Protein AF-A0A2S5A8V3-F1 (afdb_monomer)

Sequence (147 aa):
MTQKPLKRHSSLIPISQKHHDILVLAQLISSKMPVYKGKPSSFEERKQYALSFYTGHLKSYFKNEQFKVFSYFSGHDSEIDKLIQEISAEQEKIIQLFEQLSENENASEVMNQISTLLIHNIRLQERKLFQLIQQRFSDQHLSDFKP

Mean predicted aligned error: 4.24 Å

Foldseek 3Di:
DPPDPPDFQPQCVVVLVLLVVLLLLLQLLAPPHDNDPPQDDDNVSSLVVNLCCVVVPVVVSLVCCVVAVCVLPPPQDPVLNVLSVVLNVLSVVLVVLSVVCVVVPPNSVSSNSNSVSSVVSSCSCPVPNSSVCVVRDDSVSSVPRHD

Organism: NCBI:txid2079460

pLDDT: mean 92.32, std 10.83, range [33.56, 98.62]

Structure (mmCIF, N/CA/C/O backbone):
data_AF-A0A2S5A8V3-F1
#
_entry.id   AF-A0A2S5A8V3-F1
#
loop_
_atom_site.group_PDB
_atom_site.id
_atom_site.type_symbol
_atom_site.label_atom_id
_atom_site.label_alt_id
_atom_site.label_comp_id
_atom_site.label_asym_id
_atom_site.label_entity_id
_atom_site.label_seq_id
_atom_site.pdbx_PDB_ins_code
_atom_site.Cartn_x
_atom_site.Cartn_y
_atom_site.Cartn_z
_atom_site.occupancy
_atom_site.B_iso_or_equiv
_atom_site.auth_seq_id
_atom_site.auth_comp_id
_atom_site.auth_asym_id
_atom_site.auth_atom_id
_atom_site.pdbx_PDB_model_num
ATOM 1 N N . MET A 1 1 ? -17.964 -22.663 3.308 1.00 33.56 1 MET A N 1
ATOM 2 C CA . MET A 1 1 ? -18.607 -21.526 4.002 1.00 33.56 1 MET A CA 1
ATOM 3 C C . MET A 1 1 ? -18.560 -20.314 3.086 1.00 33.56 1 MET A C 1
ATOM 5 O O . MET A 1 1 ? -17.477 -19.831 2.787 1.00 33.56 1 MET A O 1
ATOM 9 N N . THR A 1 2 ? -19.704 -19.871 2.572 1.00 40.56 2 THR A N 1
ATOM 10 C CA . THR A 1 2 ? -19.838 -18.640 1.779 1.00 40.56 2 THR A CA 1
ATOM 11 C C . THR A 1 2 ? -19.633 -17.446 2.706 1.00 40.56 2 THR A C 1
ATOM 13 O O .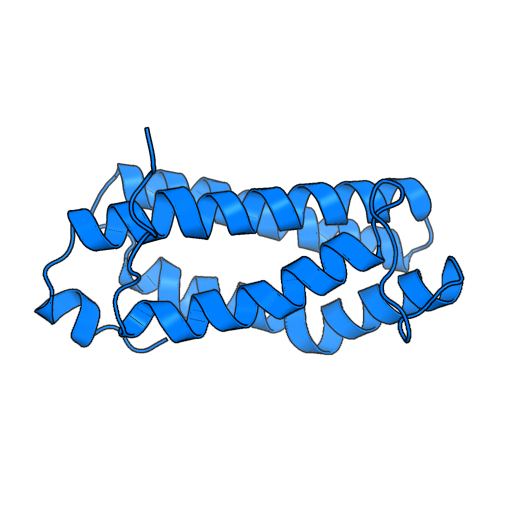 THR A 1 2 ? -20.536 -17.095 3.465 1.00 40.56 2 THR A O 1
ATOM 16 N N . GLN A 1 3 ? -18.430 -16.862 2.722 1.00 48.41 3 GLN A N 1
ATOM 17 C CA . GLN A 1 3 ? -18.204 -15.631 3.479 1.00 48.41 3 GLN A CA 1
ATOM 18 C C . GLN A 1 3 ? -19.108 -14.538 2.909 1.00 48.41 3 GLN A C 1
ATOM 20 O O . GLN A 1 3 ? -19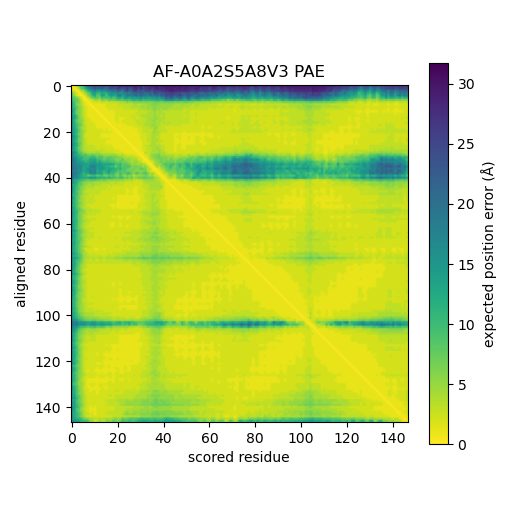.078 -14.253 1.710 1.00 48.41 3 GLN A O 1
ATOM 25 N N . LYS A 1 4 ? -19.934 -13.951 3.777 1.00 50.09 4 LYS A N 1
ATOM 26 C CA . LYS A 1 4 ? -20.729 -12.765 3.461 1.00 50.09 4 LYS A CA 1
ATOM 27 C C . LYS A 1 4 ? -19.767 -11.682 2.948 1.00 50.09 4 LYS A C 1
ATOM 29 O O . LYS A 1 4 ? -18.734 -11.484 3.590 1.00 50.09 4 LYS A O 1
ATOM 34 N N . PRO A 1 5 ? -20.062 -11.004 1.823 1.00 60.47 5 PRO A N 1
ATOM 35 C CA . PRO A 1 5 ? -19.219 -9.920 1.338 1.00 60.47 5 PRO A CA 1
ATOM 36 C C . PRO A 1 5 ? -18.979 -8.917 2.466 1.00 60.47 5 PRO A C 1
ATOM 38 O O . PRO A 1 5 ? -19.932 -8.519 3.144 1.00 60.47 5 PRO A O 1
ATOM 41 N N . LEU A 1 6 ? -17.717 -8.546 2.689 1.00 71.44 6 LEU A N 1
ATOM 42 C CA . LEU A 1 6 ? -17.355 -7.547 3.688 1.00 71.44 6 LEU A CA 1
ATOM 43 C C . LEU A 1 6 ? -18.028 -6.228 3.298 1.00 71.44 6 LEU A C 1
ATOM 45 O O . LEU A 1 6 ? -17.636 -5.581 2.328 1.00 71.44 6 LEU A O 1
ATOM 49 N N . LYS A 1 7 ? -19.088 -5.853 4.020 1.00 85.44 7 LYS A N 1
ATOM 50 C CA . LYS A 1 7 ? -19.772 -4.580 3.800 1.00 85.44 7 LYS A CA 1
ATOM 51 C C . LYS A 1 7 ? -18.932 -3.483 4.453 1.00 85.44 7 LYS A C 1
ATOM 53 O O . LYS A 1 7 ? -18.809 -3.435 5.677 1.00 85.44 7 LYS A O 1
ATOM 58 N N . ARG A 1 8 ? -18.331 -2.639 3.618 1.00 92.88 8 ARG A N 1
ATOM 59 C CA . ARG A 1 8 ? -17.534 -1.484 4.034 1.00 92.88 8 ARG A CA 1
ATOM 60 C C . ARG A 1 8 ? -18.457 -0.374 4.555 1.00 92.88 8 ARG A C 1
ATOM 62 O O . ARG A 1 8 ? -19.512 -0.136 3.964 1.00 92.88 8 ARG A O 1
ATOM 69 N N . HIS A 1 9 ? -18.075 0.286 5.645 1.00 95.06 9 HIS A N 1
ATOM 70 C CA . HIS A 1 9 ? -18.747 1.497 6.116 1.00 95.06 9 HIS A CA 1
ATOM 71 C C . HIS A 1 9 ? -18.616 2.606 5.063 1.00 95.06 9 HIS A C 1
ATOM 73 O O . HIS A 1 9 ? -17.589 2.695 4.388 1.00 95.06 9 HIS A O 1
ATOM 79 N N . SER A 1 10 ? -19.642 3.444 4.908 1.00 94.75 10 SER A N 1
ATOM 80 C CA . SER A 1 10 ? -19.727 4.441 3.829 1.00 94.75 10 SER A CA 1
ATOM 81 C C . SER A 1 10 ? -18.517 5.377 3.778 1.00 94.75 10 SER A C 1
ATOM 83 O O . SER A 1 10 ? -18.025 5.663 2.690 1.00 94.75 10 SER A O 1
ATOM 85 N N . SER A 1 11 ? -17.984 5.779 4.934 1.00 95.38 11 SER A N 1
ATOM 86 C CA . SER A 1 11 ? -16.800 6.645 5.037 1.00 95.38 11 SER A CA 1
ATOM 87 C C . SER A 1 11 ? -15.489 5.992 4.595 1.00 95.38 11 SER A C 1
ATOM 89 O O . SER A 1 11 ? -14.548 6.696 4.246 1.00 95.38 11 SER A O 1
ATOM 91 N N . LEU A 1 12 ? -15.411 4.660 4.547 1.00 95.50 12 LEU A N 1
ATOM 92 C CA . LEU A 1 12 ? -14.209 3.943 4.110 1.00 95.50 12 LEU A CA 1
ATOM 93 C C . LEU A 1 12 ? -14.279 3.520 2.629 1.00 95.50 12 LEU A C 1
ATOM 95 O O . LEU A 1 12 ? -13.251 3.221 2.024 1.00 95.50 12 LEU A O 1
ATOM 99 N N . ILE A 1 13 ? -15.470 3.533 2.014 1.00 95.00 13 ILE A N 1
ATOM 100 C CA . ILE A 1 13 ? -15.665 3.201 0.589 1.00 95.00 13 ILE A CA 1
ATOM 101 C C . ILE A 1 13 ? -14.791 4.059 -0.346 1.00 95.00 13 ILE A C 1
ATOM 103 O O . ILE A 1 13 ? -14.183 3.475 -1.245 1.00 95.00 13 ILE A O 1
ATOM 107 N N . PRO A 1 14 ? -14.666 5.393 -0.172 1.00 94.38 14 PRO A N 1
ATOM 108 C CA . PRO A 1 14 ? -13.834 6.213 -1.054 1.00 94.38 14 PRO A CA 1
ATOM 109 C C . PRO A 1 14 ? -12.359 5.800 -1.056 1.00 94.38 14 PRO A C 1
ATOM 111 O O . PRO A 1 14 ? -11.683 5.927 -2.075 1.00 94.38 14 PRO A O 1
ATOM 114 N N . ILE A 1 15 ? -11.856 5.287 0.071 1.00 94.56 15 ILE A N 1
ATOM 115 C CA . ILE A 1 15 ? -10.482 4.786 0.180 1.00 94.56 15 ILE A CA 1
ATOM 116 C C . ILE A 1 15 ? -10.372 3.453 -0.569 1.00 94.56 15 ILE A C 1
ATOM 118 O O . ILE A 1 15 ? -9.531 3.307 -1.454 1.00 94.56 15 ILE A O 1
ATOM 122 N N . SER A 1 16 ? -11.308 2.529 -0.327 1.00 94.44 16 SER A N 1
ATOM 123 C CA . SER A 1 16 ? -11.380 1.250 -1.046 1.00 94.44 16 SER A CA 1
ATOM 124 C C . SER A 1 16 ? -11.500 1.402 -2.566 1.00 94.44 16 SER A C 1
ATOM 126 O O . SER A 1 16 ? -10.979 0.577 -3.314 1.00 94.44 16 SER A O 1
ATOM 128 N N . GLN A 1 17 ? -12.157 2.455 -3.056 1.00 94.00 17 GLN A N 1
ATOM 129 C CA . GLN A 1 17 ? -12.229 2.741 -4.492 1.00 94.00 17 GLN A CA 1
ATOM 130 C C . GLN A 1 17 ? -10.850 3.065 -5.080 1.00 94.00 17 GLN A C 1
ATOM 132 O O . GLN A 1 17 ? -10.511 2.550 -6.143 1.00 94.00 17 GLN A O 1
ATOM 137 N N . LYS A 1 18 ? -10.020 3.839 -4.370 1.00 94.25 18 LYS A N 1
ATOM 138 C CA . LYS A 1 18 ? -8.657 4.180 -4.813 1.00 94.25 18 LYS A CA 1
ATOM 139 C C . LYS A 1 18 ? -7.732 2.960 -4.852 1.00 94.25 18 LYS A C 1
ATOM 141 O O . LYS A 1 18 ? -6.845 2.895 -5.701 1.00 94.25 18 LYS A O 1
ATOM 146 N N . HIS A 1 19 ? -7.968 1.955 -4.004 1.00 96.38 19 HIS A N 1
ATOM 147 C CA . HIS A 1 19 ? -7.229 0.689 -4.053 1.00 96.38 19 HIS A CA 1
ATOM 148 C C . HIS A 1 19 ? -7.385 -0.057 -5.384 1.00 96.38 19 HIS A C 1
ATOM 150 O O . HIS A 1 19 ? -6.478 -0.796 -5.769 1.00 96.38 19 HIS A O 1
ATOM 156 N N . HIS A 1 20 ? -8.491 0.137 -6.111 1.00 94.38 20 HIS A N 1
ATOM 157 C CA . HIS A 1 20 ? -8.688 -0.507 -7.408 1.00 94.38 20 HIS A CA 1
ATOM 158 C C . HIS A 1 20 ? -7.577 -0.143 -8.400 1.00 94.38 20 HIS A C 1
ATOM 160 O O . HIS A 1 20 ? -6.935 -1.035 -8.956 1.00 94.38 20 HIS A O 1
ATOM 166 N N . ASP A 1 21 ? -7.294 1.149 -8.567 1.00 94.06 21 ASP A N 1
ATOM 167 C CA . ASP A 1 21 ? -6.295 1.624 -9.529 1.00 94.06 21 ASP A CA 1
ATOM 168 C C . ASP A 1 21 ? -4.884 1.146 -9.171 1.00 94.06 21 ASP A C 1
ATOM 170 O O . ASP A 1 21 ? -4.082 0.798 -10.043 1.00 94.06 21 ASP A O 1
ATOM 174 N N . ILE A 1 22 ? -4.595 1.055 -7.873 1.00 97.31 22 ILE A N 1
ATOM 175 C CA . ILE A 1 22 ? -3.316 0.561 -7.368 1.00 97.31 22 ILE A CA 1
ATOM 176 C C . ILE A 1 22 ? -3.178 -0.951 -7.618 1.00 97.31 22 ILE A C 1
ATOM 178 O O . ILE A 1 22 ? -2.113 -1.411 -8.030 1.00 97.31 22 ILE A O 1
ATOM 182 N N . LEU A 1 23 ? -4.250 -1.734 -7.447 1.00 96.38 23 LEU A N 1
ATOM 183 C CA . LEU A 1 23 ? -4.254 -3.159 -7.799 1.00 96.38 23 LEU A CA 1
ATOM 184 C C . LEU A 1 23 ? -4.103 -3.378 -9.308 1.00 96.38 23 LEU A C 1
ATOM 186 O O . LEU A 1 23 ? -3.405 -4.306 -9.720 1.00 96.38 23 LEU A O 1
ATOM 190 N N . VAL A 1 24 ? -4.703 -2.516 -10.136 1.00 94.56 24 VAL A N 1
ATOM 191 C CA . VAL A 1 24 ? -4.514 -2.545 -11.594 1.00 94.56 24 VAL A CA 1
ATOM 192 C C . VAL A 1 24 ? -3.050 -2.292 -11.952 1.00 94.56 24 VAL A C 1
ATOM 194 O O . VAL A 1 24 ? -2.499 -3.027 -12.773 1.00 94.56 24 VAL A O 1
ATOM 197 N N . LEU A 1 25 ? -2.395 -1.312 -11.317 1.00 95.88 25 LEU A N 1
ATOM 198 C CA . LEU A 1 25 ? -0.954 -1.103 -11.478 1.00 95.88 25 LEU A CA 1
ATOM 199 C C . LEU A 1 25 ? -0.163 -2.347 -11.053 1.00 95.88 25 LEU A C 1
ATOM 201 O O . LEU A 1 25 ? 0.676 -2.824 -11.815 1.00 95.88 25 LEU A O 1
ATOM 205 N N . ALA A 1 26 ? -0.429 -2.877 -9.857 1.00 96.44 26 ALA A N 1
ATOM 206 C CA . ALA A 1 26 ? 0.293 -4.025 -9.323 1.00 96.44 26 ALA A CA 1
ATOM 207 C C . ALA A 1 26 ? 0.181 -5.247 -10.245 1.00 96.44 26 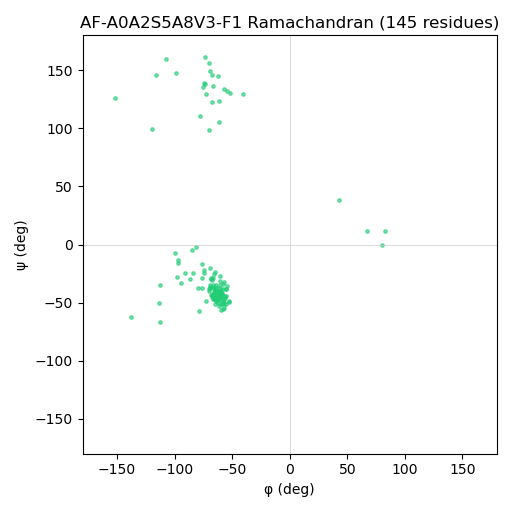ALA A C 1
ATOM 209 O O . ALA A 1 26 ? 1.163 -5.962 -10.448 1.00 96.44 26 ALA A O 1
ATOM 210 N N . GLN A 1 27 ? -0.990 -5.465 -10.846 1.00 94.25 27 GLN A N 1
ATOM 211 C CA . GLN A 1 27 ? -1.191 -6.517 -11.833 1.00 94.25 27 GLN A CA 1
ATOM 212 C C . GLN A 1 27 ? -0.418 -6.244 -13.127 1.00 94.25 27 GLN A C 1
ATOM 214 O O . GLN A 1 27 ? 0.240 -7.147 -13.636 1.00 94.25 27 GLN A O 1
ATOM 219 N N . LEU A 1 28 ? -0.473 -5.010 -13.638 1.00 93.88 28 LEU A N 1
ATOM 220 C CA . LEU A 1 28 ? 0.192 -4.609 -14.878 1.00 93.88 28 LEU A CA 1
ATOM 221 C C . LEU A 1 28 ? 1.700 -4.881 -14.837 1.00 93.88 28 LEU A C 1
ATOM 223 O O . LEU A 1 28 ? 2.254 -5.419 -15.794 1.00 93.88 28 LEU A O 1
ATOM 227 N N . ILE A 1 29 ? 2.358 -4.521 -13.735 1.00 94.12 29 ILE A N 1
ATOM 228 C CA . ILE A 1 29 ? 3.818 -4.626 -13.590 1.00 94.12 29 ILE A CA 1
ATOM 229 C C . ILE A 1 29 ? 4.286 -6.013 -13.131 1.00 94.12 29 ILE A C 1
ATOM 231 O O . ILE A 1 29 ? 5.487 -6.264 -13.051 1.00 94.12 29 ILE A O 1
ATOM 235 N N . SER A 1 30 ? 3.355 -6.921 -12.831 1.00 93.50 30 SER A N 1
ATOM 236 C CA . SER A 1 30 ? 3.679 -8.284 -12.424 1.00 93.50 30 SER A CA 1
ATOM 237 C C . SER A 1 30 ? 4.137 -9.126 -13.615 1.00 93.50 30 SER A C 1
ATOM 239 O O . SER A 1 30 ? 3.523 -9.117 -14.680 1.00 93.50 30 SER A O 1
ATOM 241 N N . SER A 1 31 ? 5.167 -9.945 -13.411 1.00 86.75 31 SER A N 1
ATOM 242 C CA . SER A 1 31 ? 5.523 -11.032 -14.338 1.00 86.75 31 SER A CA 1
ATOM 243 C C . SER A 1 31 ? 4.599 -12.249 -14.225 1.00 86.75 31 SER A C 1
ATOM 245 O O . SER A 1 31 ? 4.582 -13.092 -15.116 1.00 86.75 31 SER A O 1
ATOM 247 N N . LYS A 1 32 ? 3.839 -12.355 -13.127 1.00 84.19 32 LYS A N 1
ATOM 248 C CA . LYS A 1 32 ? 3.043 -13.543 -12.780 1.00 84.19 32 LYS A CA 1
ATOM 249 C C . LYS A 1 32 ? 1.564 -13.408 -13.130 1.00 84.19 32 LYS A C 1
ATOM 251 O O . LYS A 1 32 ? 0.819 -14.371 -12.976 1.00 84.19 32 LYS A O 1
ATOM 256 N N . MET A 1 33 ? 1.131 -12.221 -13.548 1.00 80.44 33 MET A N 1
ATOM 257 C CA . MET A 1 33 ? -0.272 -11.930 -13.816 1.00 80.44 33 MET A CA 1
ATOM 258 C C . MET A 1 33 ? -0.491 -11.600 -15.292 1.00 80.44 33 MET A C 1
ATOM 260 O O . MET A 1 33 ? 0.366 -10.973 -15.916 1.00 80.44 33 MET A O 1
ATOM 264 N N . PRO A 1 34 ? -1.648 -11.975 -15.859 1.00 75.62 34 PRO A N 1
ATOM 265 C CA . PRO A 1 34 ? -1.991 -11.591 -17.216 1.00 75.62 34 PRO A CA 1
ATOM 266 C C . PRO A 1 34 ? -2.195 -10.074 -17.304 1.00 75.62 34 PRO A C 1
ATOM 268 O O . PRO A 1 34 ? -2.857 -9.464 -16.456 1.00 75.62 34 PRO A O 1
ATOM 271 N N . VAL A 1 35 ? -1.647 -9.481 -18.363 1.00 70.44 35 VAL A N 1
ATOM 272 C CA . VAL A 1 35 ? -1.849 -8.072 -18.710 1.00 70.44 35 VAL A CA 1
ATOM 273 C C . VAL A 1 35 ? -3.249 -7.897 -19.311 1.00 70.44 35 VAL A C 1
ATOM 275 O O . VAL A 1 35 ? -3.683 -8.693 -20.144 1.00 70.44 35 VAL A O 1
ATOM 278 N N . TYR A 1 36 ? -3.971 -6.854 -18.897 1.00 71.12 36 TYR A N 1
ATOM 279 C CA . TYR A 1 36 ? -5.283 -6.528 -19.463 1.00 71.12 36 TYR A CA 1
ATOM 280 C C . TYR A 1 36 ? -5.174 -6.070 -20.925 1.00 71.12 36 TYR A C 1
ATOM 282 O O . TYR A 1 36 ? -4.243 -5.357 -21.300 1.00 71.12 36 TYR A O 1
ATOM 290 N N . LYS A 1 37 ? -6.176 -6.409 -21.749 1.00 68.31 37 LYS A N 1
ATOM 291 C CA . LYS A 1 37 ? -6.305 -5.848 -23.105 1.00 68.31 37 LYS A CA 1
ATOM 292 C C . LYS A 1 37 ? -6.369 -4.315 -23.036 1.00 68.31 37 LYS A C 1
ATOM 294 O O . LYS A 1 37 ? -7.118 -3.769 -22.232 1.00 68.31 37 LYS A O 1
ATOM 299 N N . GLY A 1 38 ? -5.602 -3.637 -23.891 1.00 71.56 38 GLY A N 1
ATOM 300 C CA . GLY A 1 38 ? -5.556 -2.169 -23.955 1.00 71.56 38 GLY A CA 1
ATOM 301 C C . GLY A 1 38 ? -4.635 -1.500 -22.926 1.00 71.56 38 GLY A C 1
ATOM 302 O O . GLY A 1 38 ? -4.705 -0.285 -22.754 1.00 71.56 38 GLY A O 1
ATOM 303 N N . LYS A 1 39 ? -3.781 -2.264 -22.234 1.00 75.44 39 LYS A N 1
ATOM 304 C CA . LYS A 1 39 ? -2.730 -1.739 -21.349 1.00 75.44 39 LYS A CA 1
ATOM 305 C C . LYS A 1 39 ? -1.332 -1.923 -21.966 1.00 75.44 39 LYS A C 1
ATOM 307 O O . LYS A 1 39 ? -1.184 -2.777 -22.842 1.00 75.44 39 LYS A O 1
ATOM 312 N N . PRO A 1 40 ? -0.326 -1.150 -21.501 1.00 78.62 40 PRO A N 1
ATOM 313 C CA . PRO A 1 40 ? 1.085 -1.347 -21.834 1.00 78.62 40 PRO A CA 1
ATOM 314 C C . PRO A 1 40 ? 1.492 -2.817 -21.854 1.00 78.62 40 PRO A C 1
ATOM 316 O O . PRO A 1 40 ? 1.217 -3.544 -20.898 1.00 78.62 40 PRO A O 1
ATOM 319 N N . SER A 1 41 ? 2.138 -3.248 -22.934 1.00 78.88 41 SER A N 1
ATOM 320 C CA . SER A 1 41 ? 2.445 -4.668 -23.154 1.00 78.88 41 SER A CA 1
ATOM 321 C C . SER A 1 41 ? 3.939 -4.953 -23.085 1.00 78.88 41 SER A C 1
ATOM 323 O O . SER A 1 41 ? 4.348 -5.986 -22.546 1.00 78.88 41 SER A O 1
ATOM 325 N N . SER A 1 42 ? 4.769 -4.017 -23.553 1.00 88.56 42 SER A N 1
ATOM 326 C CA . SER A 1 42 ? 6.217 -4.166 -23.465 1.00 88.56 42 SER A CA 1
ATOM 327 C C . SER A 1 42 ? 6.707 -3.948 -22.030 1.00 88.56 42 SER A C 1
ATOM 329 O O . SER A 1 42 ? 6.005 -3.415 -21.166 1.00 88.56 42 SER A O 1
ATOM 331 N N . PHE A 1 43 ? 7.915 -4.421 -21.731 1.00 89.19 43 PHE A N 1
ATOM 332 C CA . PHE A 1 43 ? 8.534 -4.188 -20.427 1.00 89.19 43 PHE A CA 1
ATOM 333 C C . PHE A 1 43 ? 8.739 -2.686 -20.160 1.00 89.19 43 PHE A C 1
ATOM 335 O O . PHE A 1 43 ? 8.319 -2.188 -19.116 1.00 89.19 43 PHE A O 1
ATOM 342 N N . GLU A 1 44 ? 9.282 -1.961 -21.140 1.00 91.06 44 GLU A N 1
ATOM 343 C CA . GLU A 1 44 ? 9.564 -0.526 -21.030 1.00 91.06 44 GLU A CA 1
ATOM 344 C C . GLU A 1 44 ? 8.297 0.318 -20.867 1.00 91.06 44 GLU A C 1
ATOM 346 O O . GLU A 1 44 ? 8.241 1.176 -19.989 1.00 91.06 44 GLU A O 1
ATOM 351 N N . GLU A 1 45 ? 7.235 0.039 -21.630 1.00 92.12 45 GLU A N 1
ATOM 352 C CA . GLU A 1 45 ? 5.968 0.772 -21.489 1.00 92.12 45 GLU A CA 1
ATOM 353 C C . GLU A 1 45 ? 5.357 0.571 -20.095 1.00 92.12 45 GLU A C 1
ATOM 355 O O . GLU A 1 45 ? 4.840 1.510 -19.488 1.00 92.12 45 GLU A O 1
ATOM 360 N N . ARG A 1 46 ? 5.417 -0.658 -19.560 1.00 93.56 46 ARG A N 1
ATOM 361 C CA . ARG A 1 46 ? 4.915 -0.967 -18.213 1.00 93.56 46 ARG A CA 1
ATOM 362 C C . ARG A 1 46 ? 5.729 -0.265 -17.137 1.00 93.56 46 ARG A C 1
ATOM 364 O O . ARG A 1 46 ? 5.148 0.251 -16.183 1.00 93.56 46 ARG A O 1
ATOM 371 N N . LYS A 1 47 ? 7.052 -0.224 -17.295 1.00 94.94 47 LYS A N 1
ATOM 372 C CA . LYS A 1 47 ? 7.948 0.501 -16.396 1.00 94.94 47 LYS A CA 1
ATOM 373 C C . LYS A 1 47 ? 7.651 2.001 -16.403 1.00 94.94 47 LYS A C 1
ATOM 375 O O . LYS A 1 47 ? 7.465 2.587 -15.337 1.00 94.94 47 LYS A O 1
ATOM 380 N N . GLN A 1 48 ? 7.568 2.612 -17.584 1.00 95.31 48 GLN A N 1
ATOM 381 C CA . GLN A 1 48 ? 7.245 4.033 -17.729 1.00 95.31 48 GLN A CA 1
ATOM 382 C C . GLN A 1 48 ? 5.883 4.355 -17.110 1.00 95.31 48 GLN A C 1
ATOM 384 O O . GLN A 1 48 ? 5.781 5.276 -16.303 1.00 95.31 48 GLN A O 1
ATOM 389 N N . TYR A 1 49 ? 4.863 3.538 -17.393 1.00 95.62 49 TYR A N 1
ATOM 390 C CA . TYR A 1 49 ? 3.545 3.677 -16.775 1.00 95.62 49 TYR A CA 1
ATOM 391 C C . TYR A 1 49 ? 3.620 3.626 -15.244 1.00 95.62 49 TYR A C 1
ATOM 393 O O . TYR A 1 49 ? 2.989 4.439 -14.570 1.00 95.62 49 TYR A O 1
ATOM 401 N N . ALA A 1 50 ? 4.396 2.694 -14.683 1.00 96.75 50 ALA A N 1
ATOM 402 C CA . ALA A 1 50 ? 4.554 2.555 -13.240 1.00 96.75 50 ALA A CA 1
ATOM 403 C C . ALA A 1 50 ? 5.180 3.800 -12.599 1.00 96.75 50 ALA A C 1
ATOM 405 O O . ALA A 1 50 ? 4.665 4.295 -11.598 1.00 96.75 50 ALA A O 1
ATOM 406 N N . LEU A 1 51 ? 6.246 4.338 -13.200 1.00 97.88 51 LEU A N 1
ATOM 407 C CA . LEU A 1 51 ? 6.913 5.556 -12.733 1.00 97.88 51 LEU A CA 1
ATOM 408 C C . LEU A 1 51 ? 5.998 6.788 -12.841 1.00 97.88 51 LEU A C 1
ATOM 410 O O . LEU A 1 51 ? 5.931 7.599 -11.913 1.00 97.88 51 LEU A O 1
ATOM 414 N N . SER A 1 52 ? 5.234 6.909 -13.930 1.00 97.81 52 SER A N 1
ATOM 415 C CA . SER A 1 52 ? 4.246 7.983 -14.093 1.00 97.81 52 SER A CA 1
ATOM 416 C C . SER A 1 52 ? 3.104 7.874 -13.081 1.00 97.81 52 SER A C 1
ATOM 418 O O . SER A 1 52 ? 2.728 8.872 -12.470 1.00 97.81 52 SER A O 1
ATOM 420 N N . PHE A 1 53 ? 2.574 6.670 -12.841 1.00 97.81 53 PHE A N 1
ATOM 421 C CA . PHE A 1 53 ? 1.539 6.455 -11.827 1.00 97.81 53 PHE A CA 1
ATOM 422 C C . PHE A 1 53 ? 2.067 6.747 -10.418 1.00 97.81 53 PHE A C 1
ATOM 424 O O . PHE A 1 53 ? 1.361 7.335 -9.596 1.00 97.81 53 PHE A O 1
ATOM 431 N N . TYR A 1 54 ? 3.313 6.367 -10.130 1.00 98.38 54 TYR A N 1
ATOM 432 C CA . TYR A 1 54 ? 3.933 6.631 -8.839 1.00 98.38 54 TYR A CA 1
ATOM 433 C C . TYR A 1 54 ? 4.042 8.128 -8.547 1.00 98.38 54 TYR A C 1
ATOM 435 O O . TYR A 1 54 ? 3.555 8.597 -7.515 1.00 98.38 54 TYR A O 1
ATOM 443 N N . THR A 1 55 ? 4.633 8.875 -9.480 1.00 97.38 55 THR A N 1
ATOM 444 C CA . THR A 1 55 ? 4.875 10.315 -9.331 1.00 97.38 55 THR A CA 1
ATOM 445 C C . THR A 1 55 ? 3.586 11.137 -9.380 1.00 97.38 55 THR A C 1
ATOM 447 O O . THR A 1 55 ? 3.441 12.078 -8.603 1.00 97.38 55 THR A O 1
ATOM 450 N N . GLY A 1 56 ? 2.633 10.767 -10.240 1.00 96.94 56 GLY A N 1
ATOM 451 C CA . GLY A 1 56 ? 1.377 11.499 -10.418 1.00 96.94 56 GLY A CA 1
ATOM 452 C C . GLY A 1 56 ? 0.271 11.153 -9.419 1.00 96.94 56 GLY A C 1
ATOM 453 O O . GLY A 1 56 ? -0.614 11.975 -9.196 1.00 96.94 56 GLY A O 1
ATOM 454 N N . HIS A 1 57 ? 0.291 9.957 -8.820 1.00 96.62 57 HIS A N 1
ATOM 455 C CA . HIS A 1 57 ? -0.831 9.471 -8.013 1.00 96.62 57 HIS A CA 1
ATOM 456 C C . HIS A 1 57 ? -0.397 8.778 -6.716 1.00 96.62 57 HIS A C 1
ATOM 458 O O . HIS A 1 57 ? -0.717 9.259 -5.628 1.00 96.62 57 HIS A O 1
ATOM 464 N N . LEU A 1 58 ? 0.344 7.667 -6.802 1.00 97.94 58 LEU A N 1
ATOM 465 C CA . LEU A 1 58 ? 0.568 6.777 -5.653 1.00 97.94 58 LEU A CA 1
ATOM 466 C C . LEU A 1 58 ? 1.289 7.465 -4.485 1.00 97.94 58 LEU A C 1
ATOM 468 O O . LEU A 1 58 ? 0.908 7.277 -3.332 1.00 97.94 58 LEU A O 1
ATOM 472 N N . LYS A 1 59 ? 2.292 8.305 -4.768 1.00 96.19 59 LYS A N 1
ATOM 473 C CA . LYS A 1 59 ? 3.029 9.028 -3.721 1.00 96.19 59 LYS A CA 1
ATOM 474 C C . LYS A 1 59 ? 2.123 9.984 -2.936 1.00 96.19 59 LYS A C 1
ATOM 476 O O . LYS A 1 59 ? 2.208 10.060 -1.712 1.00 96.19 59 LYS A O 1
ATOM 481 N N . SER A 1 60 ? 1.227 10.692 -3.629 1.00 96.12 60 SER A N 1
ATOM 482 C CA . SER A 1 60 ? 0.229 11.560 -2.988 1.00 96.12 60 SER A CA 1
ATOM 483 C C . SER A 1 60 ? -0.817 10.745 -2.226 1.00 96.12 60 SER A C 1
ATOM 485 O O . SER A 1 60 ? -1.233 11.144 -1.139 1.00 96.12 60 SER A O 1
ATOM 487 N N . TYR A 1 61 ? -1.211 9.588 -2.764 1.00 96.81 61 TYR A N 1
ATOM 488 C CA . TYR A 1 61 ? -2.127 8.668 -2.101 1.00 96.81 61 TYR A CA 1
ATOM 489 C C . TYR A 1 61 ? -1.602 8.231 -0.725 1.00 96.81 61 TYR A C 1
ATOM 491 O O . TYR A 1 61 ? -2.283 8.488 0.265 1.00 96.81 61 TYR A O 1
ATOM 499 N N . PHE A 1 62 ? -0.381 7.683 -0.642 1.00 97.69 62 PHE A N 1
ATOM 500 C CA . PHE A 1 62 ? 0.221 7.269 0.638 1.00 97.69 62 PHE A CA 1
ATOM 501 C C . PHE A 1 62 ? 0.336 8.428 1.624 1.00 97.69 62 PHE A C 1
ATOM 503 O O . PHE A 1 62 ? -0.037 8.304 2.788 1.00 97.69 62 PHE A O 1
ATOM 510 N N . LYS A 1 63 ? 0.761 9.600 1.139 1.00 96.19 63 LYS A N 1
ATOM 511 C CA . LYS A 1 63 ? 0.829 10.809 1.960 1.00 96.19 63 LYS A CA 1
ATOM 512 C C . LYS A 1 63 ? -0.538 11.141 2.573 1.00 96.19 63 LYS A C 1
ATOM 514 O O . LYS A 1 63 ? -0.650 11.341 3.778 1.00 96.19 63 LYS A O 1
ATOM 519 N N . ASN A 1 64 ? -1.586 11.191 1.754 1.00 95.00 64 ASN A N 1
ATOM 520 C CA . ASN A 1 64 ? -2.937 11.500 2.221 1.00 95.00 64 ASN A CA 1
ATOM 521 C C . ASN A 1 64 ? -3.475 10.441 3.187 1.00 95.00 64 ASN A C 1
ATOM 523 O O . ASN A 1 64 ? -4.153 10.794 4.148 1.00 95.00 64 ASN A O 1
ATOM 527 N N . GLU A 1 65 ? -3.170 9.167 2.951 1.00 95.00 65 GLU A N 1
ATOM 528 C CA . GLU A 1 65 ? -3.569 8.075 3.834 1.00 95.00 65 GLU A CA 1
ATOM 529 C C . GLU A 1 65 ? -2.963 8.239 5.234 1.00 95.00 65 GLU A C 1
ATOM 531 O O . GLU A 1 65 ? -3.694 8.220 6.224 1.00 95.00 65 GLU A O 1
ATOM 536 N N . GLN A 1 66 ? -1.668 8.547 5.318 1.00 95.25 66 GLN A N 1
ATOM 537 C CA . GLN A 1 66 ? -0.997 8.816 6.588 1.00 95.25 66 GLN A CA 1
ATOM 538 C C . GLN A 1 66 ? -1.583 10.038 7.315 1.00 95.25 66 GLN A C 1
ATOM 540 O O . GLN A 1 66 ? -1.888 9.971 8.506 1.00 95.25 66 GLN A O 1
ATOM 545 N N . PHE A 1 67 ? -1.779 11.155 6.604 1.00 95.81 67 PHE A N 1
ATOM 546 C CA . PHE A 1 67 ? -2.248 12.405 7.217 1.00 95.81 67 PHE A CA 1
ATOM 547 C C . PHE A 1 67 ? -3.723 12.413 7.598 1.00 95.81 67 PHE A C 1
ATOM 549 O O . PHE A 1 67 ? -4.099 13.209 8.460 1.00 95.81 67 PHE A O 1
ATOM 556 N N . LYS A 1 68 ? -4.555 11.592 6.955 1.00 95.00 68 LYS A N 1
ATOM 557 C CA . LYS A 1 68 ? -6.004 1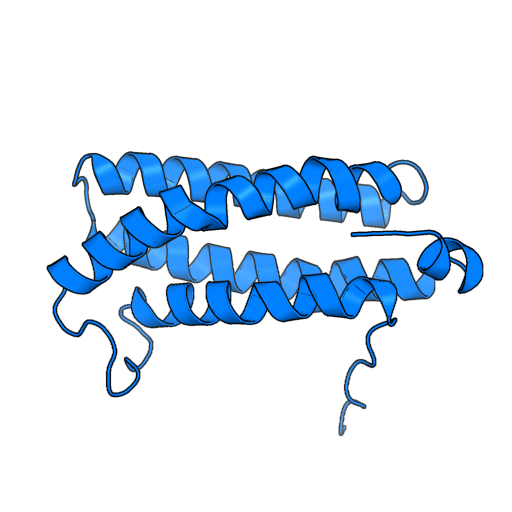1.599 7.180 1.00 95.00 68 LYS A CA 1
ATOM 558 C C . LYS A 1 68 ? -6.518 10.327 7.824 1.00 95.00 68 LYS A C 1
ATOM 560 O O . LYS A 1 68 ? -7.275 10.407 8.779 1.00 95.00 68 LYS A O 1
ATOM 565 N N . VAL A 1 69 ? -6.162 9.167 7.279 1.00 95.38 69 VAL A N 1
ATOM 566 C CA . VAL A 1 69 ? -6.704 7.883 7.738 1.00 95.38 69 VAL A CA 1
ATOM 567 C C . VAL A 1 69 ? -5.980 7.475 9.010 1.00 95.38 69 VAL A C 1
ATOM 569 O O . VAL A 1 69 ? -6.604 7.301 10.052 1.00 95.38 69 VAL A O 1
ATOM 572 N N . PHE A 1 70 ? -4.654 7.363 8.950 1.00 96.75 70 PHE A N 1
ATOM 573 C CA . PHE A 1 70 ? -3.887 6.840 10.078 1.00 96.75 70 PHE A CA 1
ATOM 574 C C . PHE A 1 70 ? -3.923 7.791 11.268 1.00 96.75 70 PHE A C 1
ATOM 576 O O . PHE A 1 70 ? -4.183 7.344 12.379 1.00 96.75 70 PHE A O 1
ATOM 583 N N . SER A 1 71 ? -3.759 9.094 11.046 1.00 95.94 71 SER A N 1
ATOM 584 C CA . SER A 1 71 ? -3.854 10.104 12.108 1.00 95.94 71 SER A CA 1
ATOM 585 C C . SER A 1 71 ? -5.200 10.103 12.844 1.00 95.94 71 SER A C 1
ATOM 587 O O . SER A 1 71 ? -5.222 10.360 14.043 1.00 95.94 71 SER A O 1
ATOM 589 N N . TYR A 1 72 ? -6.304 9.800 12.151 1.00 97.19 72 TYR A N 1
ATOM 590 C CA . TYR A 1 72 ? -7.643 9.799 12.738 1.00 97.19 72 TYR A CA 1
ATOM 591 C C . TYR A 1 72 ? -7.899 8.567 13.612 1.00 97.19 72 TYR A C 1
ATOM 593 O O . TYR A 1 72 ? -8.551 8.674 14.643 1.00 97.19 72 TYR A O 1
ATOM 601 N N . PHE A 1 73 ? -7.384 7.400 13.214 1.00 96.75 73 PHE A N 1
ATOM 602 C CA . PHE A 1 73 ? -7.637 6.143 13.926 1.00 96.75 73 PHE A CA 1
ATOM 603 C C . PHE A 1 73 ? -6.530 5.743 14.915 1.00 96.75 73 PHE A C 1
ATOM 605 O O . PHE A 1 73 ? -6.762 4.859 15.742 1.00 96.75 73 PHE A O 1
ATOM 612 N N . SER A 1 74 ? -5.352 6.371 14.853 1.00 95.88 74 SER A N 1
ATOM 613 C CA . SER A 1 74 ? -4.229 6.050 15.746 1.00 95.88 74 SER A CA 1
ATOM 614 C C . SER A 1 74 ? -4.488 6.476 17.194 1.00 95.88 74 SER A C 1
ATOM 616 O O . SER A 1 74 ? -5.145 7.481 17.454 1.00 95.88 74 SER A O 1
ATOM 618 N N . GLY A 1 75 ? -3.923 5.740 18.151 1.00 96.00 75 GLY A N 1
ATOM 619 C CA . GLY A 1 75 ? -3.966 6.051 19.584 1.00 96.00 75 GLY A CA 1
ATOM 620 C C . GLY A 1 75 ? -5.267 5.659 20.289 1.00 96.00 75 GLY A C 1
ATOM 621 O O . GLY A 1 75 ? -5.395 5.860 21.497 1.00 96.00 75 GLY A O 1
ATOM 622 N N . HIS A 1 76 ? -6.223 5.084 19.560 1.00 93.06 76 HIS A N 1
ATOM 623 C CA . HIS A 1 76 ? -7.499 4.615 20.101 1.00 93.06 76 HIS A CA 1
ATOM 624 C C . HIS A 1 76 ? -7.514 3.107 20.391 1.00 93.06 76 HIS A C 1
ATOM 626 O O . HIS A 1 76 ? -8.248 2.666 21.275 1.00 93.06 76 HIS A O 1
ATOM 632 N N . ASP A 1 77 ? -6.719 2.314 19.665 1.00 97.50 77 ASP A N 1
ATOM 633 C CA . ASP A 1 77 ? -6.653 0.858 19.807 1.00 97.50 77 ASP A CA 1
ATOM 634 C C . ASP A 1 77 ? -5.263 0.335 19.405 1.00 97.50 77 ASP A C 1
ATOM 636 O O . ASP A 1 77 ? -4.781 0.572 18.299 1.00 97.50 77 ASP A O 1
ATOM 640 N N . SER A 1 78 ? -4.629 -0.428 20.301 1.00 97.50 78 SER A N 1
ATOM 641 C CA . SER A 1 78 ? -3.248 -0.896 20.111 1.00 97.50 78 SER A CA 1
ATOM 642 C C . SER A 1 78 ? -3.055 -1.881 18.949 1.00 97.50 78 SER A C 1
ATOM 644 O O . SER A 1 78 ? -1.945 -2.023 18.439 1.00 97.50 78 SER A O 1
ATOM 646 N N . GLU A 1 79 ? -4.097 -2.613 18.549 1.00 98.00 79 GLU A N 1
ATOM 647 C CA . GLU A 1 79 ? -4.041 -3.543 17.419 1.00 98.00 79 GLU A CA 1
ATOM 648 C C . GLU A 1 79 ? -4.175 -2.777 16.096 1.00 98.00 79 GLU A C 1
ATOM 650 O O . GLU A 1 79 ? -3.457 -3.070 15.138 1.00 98.00 79 GLU A O 1
ATOM 655 N N . ILE A 1 80 ? -5.015 -1.738 16.074 1.00 98.31 80 ILE A N 1
ATOM 656 C CA . ILE A 1 80 ? -5.096 -0.783 14.960 1.00 98.31 80 ILE A CA 1
ATOM 657 C C . ILE A 1 80 ? -3.760 -0.055 14.783 1.00 98.31 80 ILE A C 1
ATOM 659 O O . ILE A 1 80 ? -3.252 -0.005 13.664 1.00 98.31 80 ILE A O 1
ATOM 663 N N . ASP A 1 81 ? -3.146 0.416 15.869 1.00 98.38 81 ASP A N 1
ATOM 664 C CA . ASP A 1 81 ? -1.845 1.096 15.827 1.00 98.38 81 ASP A CA 1
ATOM 665 C C . ASP A 1 81 ? -0.745 0.203 15.237 1.00 98.38 81 ASP A C 1
ATOM 667 O O . ASP A 1 81 ? 0.038 0.641 14.392 1.00 98.38 81 ASP A O 1
ATOM 671 N N . LYS A 1 82 ? -0.709 -1.080 15.621 1.00 98.44 82 LYS A N 1
ATOM 672 C CA . LYS A 1 82 ? 0.237 -2.057 15.055 1.00 98.44 82 LYS A CA 1
ATOM 673 C C . LYS A 1 82 ? 0.025 -2.262 13.558 1.00 98.44 82 LYS A C 1
ATOM 675 O O . LYS A 1 82 ? 0.999 -2.298 12.810 1.00 98.44 82 LYS A O 1
ATOM 680 N N . LEU A 1 83 ? -1.228 -2.380 13.113 1.00 98.44 83 LEU A N 1
ATOM 681 C CA . LEU A 1 83 ? -1.541 -2.513 11.689 1.00 98.44 83 LEU A CA 1
ATOM 682 C C . LEU A 1 83 ? -1.139 -1.257 10.912 1.00 98.44 83 LEU A C 1
ATOM 684 O O . LEU A 1 83 ? -0.558 -1.377 9.839 1.00 98.44 83 LEU A O 1
ATOM 688 N N . ILE A 1 84 ? -1.400 -0.065 11.452 1.00 98.50 84 ILE A N 1
ATOM 689 C CA . ILE A 1 84 ? -0.980 1.206 10.847 1.00 98.50 84 ILE A CA 1
ATOM 690 C C . ILE A 1 84 ? 0.543 1.257 10.687 1.00 98.50 84 ILE A C 1
ATOM 692 O O . ILE A 1 84 ? 1.029 1.643 9.624 1.00 98.50 84 ILE A O 1
ATOM 696 N N . GLN A 1 85 ? 1.300 0.834 11.703 1.00 98.31 85 GLN A N 1
ATOM 697 C CA . GLN A 1 85 ? 2.762 0.769 11.633 1.00 98.31 85 GLN A CA 1
ATOM 698 C C . GLN A 1 85 ? 3.244 -0.214 10.559 1.00 98.31 85 GLN A C 1
ATOM 700 O O . GLN A 1 85 ? 4.103 0.143 9.755 1.00 98.31 85 GLN A O 1
ATOM 705 N N . GLU A 1 86 ? 2.671 -1.421 10.502 1.00 98.31 86 GLU A N 1
ATOM 706 C CA . GLU A 1 86 ? 3.000 -2.429 9.482 1.00 98.31 86 GLU A CA 1
ATOM 707 C C . GLU A 1 86 ? 2.715 -1.903 8.066 1.00 98.31 86 GLU A C 1
ATOM 709 O O . GLU A 1 86 ? 3.578 -1.958 7.189 1.00 98.31 86 GLU A O 1
ATOM 714 N N . ILE A 1 87 ? 1.530 -1.322 7.857 1.00 98.56 87 ILE A N 1
ATOM 715 C CA . ILE A 1 87 ? 1.107 -0.760 6.569 1.00 98.56 87 ILE A CA 1
ATOM 716 C C . ILE A 1 87 ? 2.019 0.399 6.152 1.00 98.56 87 ILE A C 1
ATOM 718 O O . ILE A 1 87 ? 2.415 0.463 4.988 1.00 98.56 87 ILE A O 1
ATOM 722 N N . SER A 1 88 ? 2.377 1.286 7.084 1.00 98.25 88 SER A N 1
ATOM 723 C CA . SER A 1 88 ? 3.250 2.437 6.812 1.00 98.25 88 SER A CA 1
ATOM 724 C C . SER A 1 88 ? 4.668 1.995 6.442 1.00 98.25 88 SER A C 1
ATOM 726 O O . SER A 1 88 ? 5.229 2.485 5.464 1.00 98.25 88 SER A O 1
ATOM 728 N N . ALA A 1 89 ? 5.226 1.010 7.152 1.00 98.25 89 ALA A N 1
ATOM 729 C CA . ALA A 1 89 ? 6.549 0.466 6.843 1.00 98.25 89 ALA A CA 1
ATOM 730 C C . ALA A 1 89 ? 6.602 -0.168 5.440 1.00 98.25 89 ALA A C 1
ATOM 732 O O . ALA A 1 89 ? 7.583 -0.023 4.708 1.00 98.25 89 ALA A O 1
ATOM 733 N N . GLU A 1 90 ? 5.529 -0.842 5.017 1.00 98.44 90 GLU A N 1
ATOM 734 C CA . GLU A 1 90 ? 5.434 -1.351 3.647 1.00 98.44 90 GLU A CA 1
ATOM 735 C C . GLU A 1 90 ? 5.361 -0.237 2.601 1.00 98.44 90 GLU A C 1
ATOM 737 O O . GLU A 1 90 ? 5.961 -0.370 1.534 1.00 98.44 90 GLU A O 1
ATOM 742 N N . GLN A 1 91 ? 4.666 0.864 2.892 1.00 98.38 91 GLN A N 1
ATOM 743 C CA . GLN A 1 91 ? 4.598 2.019 1.993 1.00 98.38 91 GLN A CA 1
ATOM 744 C C . GLN A 1 91 ? 5.957 2.683 1.812 1.00 98.38 91 GLN A C 1
ATOM 746 O O . GLN A 1 91 ? 6.333 2.993 0.682 1.00 98.38 91 GLN A O 1
ATOM 751 N N . GLU A 1 92 ? 6.721 2.840 2.893 1.00 98.19 92 GLU A N 1
ATOM 752 C CA . GLU A 1 92 ? 8.100 3.334 2.838 1.00 98.19 92 GLU A CA 1
ATOM 753 C C . GLU A 1 92 ? 8.981 2.428 1.973 1.00 98.19 92 GLU A C 1
ATOM 755 O O . GLU A 1 92 ? 9.700 2.908 1.095 1.00 98.19 92 GLU A O 1
ATOM 760 N N . LYS A 1 93 ? 8.862 1.105 2.132 1.00 98.44 93 LYS A N 1
ATOM 761 C CA . LYS A 1 93 ? 9.586 0.147 1.290 1.00 98.44 93 LYS A CA 1
ATOM 762 C C . LYS A 1 93 ? 9.179 0.238 -0.184 1.00 98.44 93 LYS A C 1
ATOM 764 O O . LYS A 1 93 ? 10.030 0.161 -1.066 1.00 98.44 93 LYS A O 1
ATOM 769 N N . ILE A 1 94 ? 7.889 0.406 -0.474 1.00 98.62 94 ILE A N 1
ATOM 770 C CA . ILE A 1 94 ? 7.398 0.599 -1.846 1.00 98.62 94 ILE A CA 1
ATOM 771 C C . ILE A 1 94 ? 7.984 1.882 -2.449 1.00 98.62 94 ILE A C 1
ATOM 773 O O . ILE A 1 94 ? 8.411 1.865 -3.601 1.00 98.62 94 ILE A O 1
ATOM 777 N N . ILE A 1 95 ? 8.033 2.974 -1.682 1.00 98.12 95 ILE A N 1
ATOM 778 C CA . ILE A 1 95 ? 8.636 4.249 -2.098 1.00 98.12 95 ILE A CA 1
ATOM 779 C C . ILE A 1 95 ? 10.108 4.053 -2.481 1.00 98.12 95 ILE A C 1
ATOM 781 O O . ILE A 1 95 ? 10.491 4.435 -3.586 1.00 98.12 95 ILE A O 1
ATOM 785 N N . GLN A 1 96 ? 10.894 3.384 -1.632 1.00 97.69 96 GLN A N 1
ATOM 786 C CA . GLN A 1 96 ? 12.306 3.077 -1.901 1.00 97.69 96 GLN A CA 1
ATOM 787 C C . GLN A 1 96 ? 12.484 2.237 -3.175 1.00 97.69 96 GLN A C 1
ATOM 789 O O . GLN A 1 96 ? 13.364 2.505 -3.989 1.00 97.69 96 GLN A O 1
ATOM 794 N N . LEU A 1 97 ? 11.616 1.247 -3.400 1.00 98.25 97 LEU A N 1
ATOM 795 C CA . LEU A 1 97 ? 11.659 0.433 -4.618 1.00 98.25 97 LEU A CA 1
ATOM 796 C C . LEU A 1 97 ? 11.324 1.242 -5.877 1.00 98.25 97 LEU A C 1
ATOM 798 O O . LEU A 1 97 ? 11.886 0.980 -6.938 1.00 98.25 97 LEU A O 1
ATOM 802 N N . PHE A 1 98 ? 10.427 2.227 -5.798 1.00 97.94 98 PHE A N 1
ATOM 803 C CA . PHE A 1 98 ? 10.172 3.123 -6.930 1.00 97.94 98 PHE A CA 1
ATOM 804 C C . PHE A 1 98 ? 11.356 4.051 -7.223 1.00 97.94 98 PHE A C 1
ATOM 806 O O . PHE A 1 98 ? 11.613 4.343 -8.392 1.00 97.94 98 PHE A O 1
ATOM 813 N N . GLU A 1 99 ? 12.079 4.488 -6.192 1.00 95.25 99 GLU A N 1
ATOM 814 C CA . GLU A 1 99 ? 13.324 5.249 -6.341 1.00 95.25 99 GLU A CA 1
ATOM 815 C C . GLU A 1 99 ? 14.390 4.386 -7.034 1.00 95.25 99 GLU A C 1
ATOM 817 O O . GLU A 1 99 ? 14.884 4.774 -8.092 1.00 95.25 99 GLU A O 1
ATOM 822 N N . GLN A 1 100 ? 14.602 3.149 -6.576 1.00 95.81 100 GLN A N 1
ATOM 823 C CA . GLN A 1 100 ? 15.491 2.189 -7.242 1.00 95.81 100 GLN A CA 1
ATOM 824 C C . GLN A 1 100 ? 15.071 1.894 -8.696 1.00 95.81 100 GLN A C 1
ATOM 826 O O . GLN A 1 100 ? 15.899 1.837 -9.607 1.00 95.81 100 GLN A O 1
ATOM 831 N N . LEU A 1 101 ? 13.767 1.740 -8.957 1.00 95.31 101 LEU A N 1
ATOM 832 C CA . LEU A 1 101 ? 13.255 1.490 -10.307 1.00 95.31 101 LEU A CA 1
ATOM 833 C C . LEU A 1 101 ? 13.604 2.633 -11.273 1.00 95.31 101 LEU A C 1
ATOM 835 O O . LEU A 1 101 ? 13.849 2.384 -12.463 1.00 95.31 101 LEU A O 1
ATOM 839 N N . SER A 1 102 ? 13.619 3.872 -10.770 1.00 91.62 102 SER A N 1
ATOM 840 C CA . SER A 1 102 ? 13.963 5.067 -11.544 1.00 91.62 102 SER A CA 1
ATOM 841 C C . SER A 1 102 ? 15.441 5.103 -11.951 1.00 91.62 102 SER A C 1
ATOM 843 O O . SER A 1 102 ? 15.757 5.574 -13.042 1.00 91.62 102 SER A O 1
ATOM 845 N N . GLU A 1 103 ? 16.317 4.484 -11.159 1.00 91.88 103 GLU A N 1
ATOM 846 C CA . GLU A 1 103 ? 17.757 4.350 -11.425 1.00 91.88 103 GLU A CA 1
ATOM 847 C C . GLU A 1 103 ? 18.088 3.201 -12.401 1.00 91.88 103 GLU A C 1
ATOM 849 O O . GLU A 1 103 ? 19.229 3.042 -12.820 1.00 91.88 103 GLU A O 1
ATOM 854 N N . ASN A 1 104 ? 17.077 2.448 -12.858 1.00 83.25 104 ASN A N 1
ATOM 855 C CA . ASN A 1 104 ? 17.188 1.296 -13.771 1.00 83.25 104 ASN A CA 1
ATOM 856 C C . ASN A 1 104 ? 17.896 0.049 -13.210 1.00 83.25 104 ASN A C 1
ATOM 858 O O . ASN A 1 104 ? 18.118 -0.903 -13.960 1.00 83.25 104 ASN A O 1
ATOM 862 N N . GLU A 1 105 ? 18.151 -0.027 -11.909 1.00 76.50 105 GLU A N 1
ATOM 863 C CA . GLU A 1 105 ? 18.730 -1.221 -11.292 1.00 76.50 105 GLU A CA 1
ATOM 864 C C . GLU A 1 105 ? 17.719 -2.371 -11.201 1.00 76.50 105 GLU A C 1
ATOM 866 O O . GLU A 1 105 ? 16.604 -2.185 -10.714 1.00 76.50 105 GLU A O 1
ATOM 871 N N . ASN A 1 106 ? 18.098 -3.570 -11.668 1.00 89.38 106 ASN A N 1
ATOM 872 C CA . ASN A 1 106 ? 17.320 -4.815 -11.536 1.00 89.38 106 ASN A CA 1
ATOM 873 C C . ASN A 1 106 ? 15.808 -4.652 -11.802 1.00 89.38 106 ASN A C 1
ATOM 875 O O . ASN A 1 106 ? 14.971 -5.267 -11.139 1.00 89.38 106 ASN A O 1
ATOM 879 N N . ALA A 1 107 ? 15.444 -3.823 -12.789 1.00 92.94 107 ALA A N 1
ATOM 880 C CA . ALA A 1 107 ? 14.096 -3.266 -12.923 1.00 92.94 107 ALA A CA 1
ATOM 881 C C . ALA A 1 107 ? 12.974 -4.323 -12.947 1.00 92.94 107 ALA A C 1
ATOM 883 O O . ALA A 1 107 ? 11.899 -4.097 -12.395 1.00 92.94 107 ALA A O 1
ATOM 88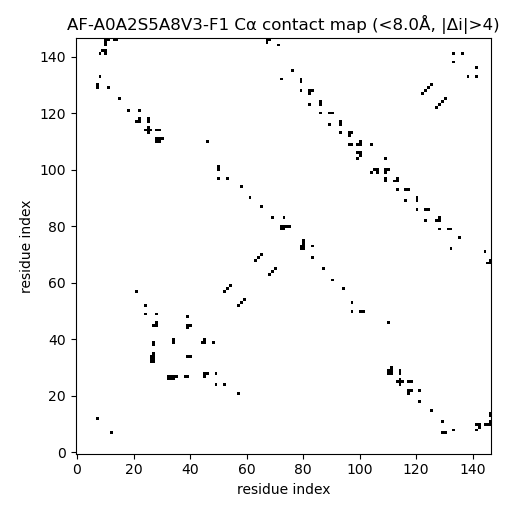4 N N . SER A 1 108 ? 13.220 -5.492 -13.546 1.00 93.56 108 SER A N 1
ATOM 885 C CA . SER A 1 108 ? 12.253 -6.598 -13.569 1.00 93.56 108 SER A CA 1
ATOM 886 C C . SER A 1 108 ? 11.980 -7.170 -12.178 1.00 93.56 108 SER A C 1
ATOM 888 O O . SER A 1 108 ? 10.827 -7.390 -11.802 1.00 93.56 108 SER A O 1
ATOM 890 N N . GLU A 1 109 ? 13.026 -7.389 -11.384 1.00 95.31 109 GLU A N 1
ATOM 891 C CA . GLU A 1 109 ? 12.881 -7.872 -10.016 1.00 95.31 109 GLU A CA 1
ATOM 892 C C . GLU A 1 109 ? 12.187 -6.821 -9.148 1.00 95.31 109 GLU A C 1
ATOM 894 O O . GLU A 1 109 ? 11.193 -7.128 -8.487 1.00 95.31 109 GLU A O 1
ATOM 899 N N . VAL A 1 110 ? 12.630 -5.566 -9.241 1.00 97.50 110 VAL A N 1
ATOM 900 C CA . VAL A 1 110 ? 12.056 -4.433 -8.506 1.00 97.50 110 VAL A CA 1
ATOM 901 C C . VAL A 1 110 ? 10.560 -4.278 -8.803 1.00 97.50 110 VAL A C 1
ATOM 903 O O . VAL A 1 110 ? 9.752 -4.213 -7.877 1.00 97.50 110 VAL A O 1
ATOM 906 N N . MET A 1 111 ? 10.141 -4.321 -10.073 1.00 97.06 111 MET A N 1
ATOM 907 C CA . MET A 1 111 ? 8.718 -4.258 -10.450 1.00 97.06 111 MET A CA 1
ATOM 908 C C . MET A 1 111 ? 7.892 -5.406 -9.851 1.00 97.06 111 MET A C 1
ATOM 910 O O . MET A 1 111 ? 6.762 -5.193 -9.402 1.00 97.06 111 MET A O 1
ATOM 914 N N . ASN A 1 112 ? 8.447 -6.619 -9.793 1.00 96.81 112 ASN A N 1
ATOM 915 C CA . ASN A 1 112 ? 7.778 -7.759 -9.167 1.00 96.81 112 ASN A CA 1
ATOM 916 C C . ASN A 1 112 ? 7.677 -7.621 -7.640 1.00 96.81 112 ASN A C 1
ATOM 918 O O . ASN A 1 112 ? 6.662 -8.018 -7.054 1.00 96.81 112 ASN A O 1
ATOM 922 N N . GLN A 1 113 ? 8.696 -7.052 -6.991 1.00 97.81 113 GLN A N 1
ATOM 923 C CA . GLN A 1 113 ? 8.659 -6.752 -5.560 1.00 97.81 113 GLN A CA 1
ATOM 924 C C . GLN A 1 113 ? 7.603 -5.681 -5.251 1.00 97.81 113 GLN A C 1
ATOM 926 O O . GLN A 1 113 ? 6.768 -5.898 -4.372 1.00 97.81 113 GLN A O 1
ATOM 931 N N . ILE A 1 114 ? 7.553 -4.595 -6.035 1.00 98.44 114 ILE A N 1
ATOM 932 C CA . ILE A 1 114 ? 6.516 -3.553 -5.929 1.00 98.44 114 ILE A CA 1
ATOM 933 C C . ILE A 1 114 ? 5.123 -4.169 -6.092 1.00 98.44 114 ILE A C 1
ATOM 935 O O . ILE A 1 114 ? 4.253 -3.948 -5.254 1.00 98.44 114 ILE A O 1
ATOM 939 N N . SER A 1 115 ? 4.912 -4.982 -7.135 1.00 98.00 115 SER A N 1
ATOM 940 C CA . SER A 1 115 ? 3.642 -5.684 -7.376 1.00 98.00 115 SER A CA 1
ATOM 941 C C . SER A 1 115 ? 3.187 -6.476 -6.147 1.00 98.00 115 SER A C 1
ATOM 943 O O . SER A 1 115 ? 2.047 -6.349 -5.694 1.00 98.00 115 SER A O 1
ATOM 945 N N . THR A 1 116 ? 4.099 -7.265 -5.578 1.00 98.12 116 THR A N 1
ATOM 946 C CA . THR A 1 116 ? 3.816 -8.125 -4.425 1.00 98.12 116 THR A CA 1
ATOM 947 C C . THR A 1 116 ? 3.455 -7.299 -3.193 1.00 98.12 116 THR A C 1
ATOM 949 O O . THR A 1 116 ? 2.449 -7.592 -2.543 1.00 98.12 116 THR A O 1
ATOM 952 N N . LEU A 1 117 ? 4.231 -6.251 -2.902 1.00 98.56 117 LEU A N 1
ATOM 953 C CA . LEU A 1 117 ? 4.003 -5.383 -1.748 1.00 98.56 117 LEU A CA 1
ATOM 954 C C . LEU A 1 117 ? 2.711 -4.577 -1.881 1.00 98.56 117 LEU A C 1
ATOM 956 O O . LEU A 1 117 ? 1.948 -4.533 -0.928 1.00 98.56 117 LEU A O 1
ATOM 960 N N . LEU A 1 118 ? 2.393 -4.019 -3.054 1.00 98.56 118 LEU A N 1
ATOM 961 C CA . LEU A 1 118 ? 1.128 -3.301 -3.261 1.00 98.56 118 LEU A CA 1
ATOM 962 C C . LEU A 1 118 ? -0.089 -4.203 -3.020 1.00 98.56 118 LEU A C 1
ATOM 964 O O . LEU A 1 118 ? -1.043 -3.804 -2.353 1.00 98.56 118 LEU A O 1
ATOM 968 N N . ILE A 1 119 ? -0.055 -5.438 -3.534 1.00 98.12 119 ILE A N 1
ATOM 969 C CA . ILE A 1 119 ? -1.137 -6.408 -3.323 1.00 98.12 119 ILE A CA 1
ATOM 970 C C . ILE A 1 119 ? -1.249 -6.778 -1.842 1.00 98.12 119 ILE A C 1
ATOM 972 O O . ILE A 1 119 ? -2.366 -6.900 -1.331 1.00 98.12 119 ILE A O 1
ATOM 976 N N . HIS A 1 120 ? -0.119 -6.991 -1.164 1.00 98.38 120 HIS A N 1
ATOM 977 C CA . HIS A 1 120 ? -0.111 -7.317 0.258 1.00 98.38 120 HIS A CA 1
ATOM 978 C C . HIS A 1 120 ? -0.653 -6.158 1.098 1.00 98.38 120 HIS A C 1
ATOM 980 O O . HIS A 1 120 ? -1.619 -6.359 1.835 1.00 98.38 120 HIS A O 1
ATOM 986 N N . ASN A 1 121 ? -0.128 -4.951 0.891 1.00 98.50 121 ASN A N 1
ATOM 987 C CA . ASN A 1 121 ? -0.510 -3.741 1.606 1.00 98.50 121 ASN A CA 1
ATOM 988 C C . ASN A 1 121 ? -2.016 -3.482 1.499 1.00 98.50 121 ASN A C 1
ATOM 990 O O . ASN A 1 121 ? -2.710 -3.397 2.508 1.00 98.50 121 ASN A O 1
ATOM 994 N N . ILE A 1 122 ? -2.565 -3.497 0.280 1.00 98.00 122 ILE A N 1
ATOM 995 C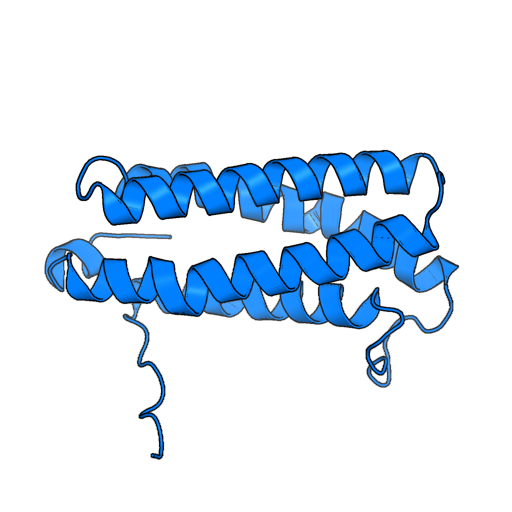 CA . ILE A 1 122 ? -4.004 -3.293 0.058 1.00 98.00 122 ILE A CA 1
ATOM 996 C C . ILE A 1 122 ? -4.837 -4.392 0.718 1.00 98.00 122 ILE A C 1
ATOM 998 O O . ILE A 1 122 ? -5.886 -4.119 1.299 1.00 98.00 122 ILE A O 1
ATOM 1002 N N . ARG A 1 123 ? -4.394 -5.654 0.667 1.00 97.12 123 ARG A N 1
ATOM 1003 C CA . ARG A 1 123 ? -5.105 -6.745 1.352 1.00 97.12 123 ARG A CA 1
ATOM 1004 C C . ARG A 1 123 ? -5.075 -6.575 2.864 1.00 97.12 123 ARG A C 1
ATOM 1006 O O . ARG A 1 123 ? -6.078 -6.892 3.500 1.00 97.12 123 ARG A O 1
ATOM 1013 N N . LEU A 1 124 ? -3.962 -6.111 3.423 1.00 97.94 124 LEU A N 1
ATOM 1014 C CA . LEU A 1 124 ? -3.815 -5.848 4.848 1.00 97.94 124 LEU A CA 1
ATOM 1015 C C . LEU A 1 124 ? -4.771 -4.735 5.290 1.00 97.94 124 LEU A C 1
ATOM 1017 O O . LEU A 1 124 ? -5.533 -4.924 6.241 1.00 97.94 124 LEU A O 1
ATOM 1021 N N . GLN A 1 125 ? -4.822 -3.642 4.529 1.00 97.75 125 GLN A N 1
ATOM 1022 C CA . GLN A 1 125 ? -5.757 -2.544 4.754 1.00 97.75 125 GLN A CA 1
ATOM 1023 C C . GLN A 1 125 ? -7.219 -3.003 4.679 1.00 97.75 125 GLN A C 1
ATOM 1025 O O . GLN A 1 125 ? -7.982 -2.872 5.636 1.00 97.75 125 GLN A O 1
ATOM 1030 N N . GLU A 1 126 ? -7.606 -3.612 3.558 1.00 96.56 126 GLU A N 1
ATOM 1031 C CA . GLU A 1 126 ? -8.991 -3.997 3.293 1.00 96.56 126 GLU A CA 1
ATOM 1032 C C . GLU A 1 126 ? -9.484 -5.085 4.252 1.00 96.56 126 GLU A C 1
ATOM 1034 O O . GLU A 1 126 ? -10.590 -5.013 4.792 1.00 96.56 126 GLU A O 1
ATOM 1039 N N . ARG A 1 127 ? -8.694 -6.138 4.461 1.00 95.75 127 ARG A N 1
ATOM 1040 C CA . ARG A 1 127 ? -9.176 -7.329 5.172 1.00 95.75 127 ARG A CA 1
ATOM 1041 C C . ARG A 1 127 ? -8.934 -7.270 6.670 1.00 95.75 127 ARG A C 1
ATOM 1043 O O . ARG A 1 127 ? -9.649 -7.962 7.389 1.00 95.75 127 ARG A O 1
ATOM 1050 N N . LYS A 1 128 ? -7.946 -6.494 7.128 1.00 96.94 128 LYS A N 1
ATOM 1051 C CA . LYS A 1 128 ? -7.624 -6.378 8.554 1.00 96.94 128 LYS A CA 1
ATOM 1052 C C . LYS A 1 128 ? -7.935 -4.988 9.086 1.00 96.94 128 LYS A C 1
ATOM 1054 O O . LYS A 1 128 ? -8.878 -4.868 9.859 1.00 96.94 128 LYS A O 1
ATOM 1059 N N . LEU A 1 129 ? -7.217 -3.952 8.645 1.00 97.69 129 LEU A N 1
ATOM 1060 C CA . LEU A 1 129 ? -7.316 -2.616 9.249 1.00 97.69 129 LEU A CA 1
ATOM 1061 C C . LEU A 1 129 ? -8.747 -2.070 9.205 1.00 97.69 129 LEU A C 1
ATOM 1063 O O . LEU A 1 129 ? -9.326 -1.765 10.241 1.00 97.69 129 LEU A O 1
ATOM 1067 N N . PHE A 1 130 ? -9.356 -2.006 8.022 1.00 96.94 130 PHE A N 1
ATOM 1068 C CA . PHE A 1 130 ? -10.696 -1.439 7.884 1.00 96.94 130 PHE A CA 1
ATOM 1069 C C . PHE A 1 130 ? -11.776 -2.308 8.536 1.00 96.94 130 PHE A C 1
ATOM 1071 O O . PHE A 1 130 ? -12.798 -1.794 8.989 1.00 96.94 130 PHE A O 1
ATOM 1078 N N . GLN A 1 131 ? -11.570 -3.627 8.588 1.00 95.81 131 GLN A N 1
ATOM 1079 C CA . GLN A 1 131 ? -12.470 -4.525 9.308 1.00 95.81 131 GLN A CA 1
ATOM 1080 C C . GLN A 1 131 ? -12.404 -4.267 10.817 1.00 95.81 131 GLN A C 1
ATOM 1082 O O . GLN A 1 131 ? -13.445 -4.193 11.464 1.00 95.81 131 GLN A O 1
ATOM 1087 N N . LEU A 1 132 ? -11.198 -4.096 11.357 1.00 96.62 132 LEU A N 1
ATOM 1088 C CA . LEU A 1 132 ? -10.978 -3.830 12.771 1.00 96.62 132 LEU A CA 1
ATOM 1089 C C . LEU A 1 132 ? -11.496 -2.441 13.161 1.00 96.62 132 LEU A C 1
ATOM 1091 O O . LEU A 1 132 ? -12.227 -2.322 14.138 1.00 96.62 132 LEU A O 1
ATOM 1095 N N . ILE A 1 133 ? -11.237 -1.414 12.346 1.00 96.75 133 ILE A N 1
ATOM 1096 C CA . ILE A 1 133 ? -11.802 -0.068 12.520 1.00 96.75 133 ILE A CA 1
ATOM 1097 C C . ILE A 1 133 ? -13.334 -0.134 12.640 1.00 96.75 133 ILE A C 1
ATOM 1099 O O . ILE A 1 133 ? -13.912 0.383 13.591 1.00 96.75 133 ILE A O 1
ATOM 1103 N N . GLN A 1 134 ? -14.006 -0.853 11.738 1.00 95.44 134 GLN A N 1
ATOM 1104 C CA . GLN A 1 134 ? -15.463 -1.012 11.794 1.00 95.44 134 GLN A CA 1
ATOM 1105 C C . GLN A 1 134 ? -15.976 -1.778 13.020 1.00 95.44 134 GLN A C 1
ATOM 1107 O O . GLN A 1 134 ? -17.148 -1.661 13.362 1.00 95.44 134 GLN A O 1
ATOM 1112 N N . GLN A 1 135 ? -15.140 -2.613 13.637 1.00 95.12 135 GLN A N 1
ATOM 1113 C CA . GLN A 1 135 ? -15.498 -3.375 14.833 1.00 95.12 135 GLN A CA 1
ATOM 1114 C C . GLN A 1 135 ? -15.254 -2.590 16.124 1.00 95.12 135 GLN A C 1
ATOM 1116 O O . GLN A 1 135 ? -15.937 -2.838 17.116 1.00 95.12 135 GLN A O 1
ATOM 1121 N N . ARG A 1 136 ? -14.266 -1.688 16.131 1.00 95.94 136 ARG A N 1
ATOM 1122 C CA . ARG A 1 136 ? -13.828 -0.956 17.328 1.00 95.94 136 ARG A CA 1
ATOM 1123 C C . ARG A 1 136 ? -14.489 0.408 17.476 1.00 95.94 136 ARG A C 1
ATOM 1125 O O . ARG A 1 136 ? -14.741 0.828 18.601 1.00 95.94 136 ARG A O 1
ATOM 1132 N N . PHE A 1 137 ? -14.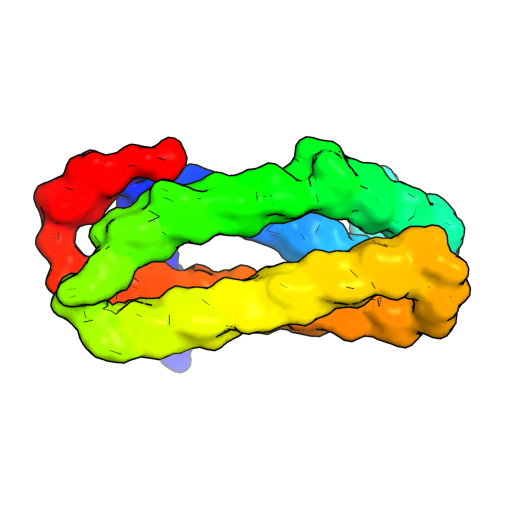785 1.084 16.370 1.00 95.94 137 PHE A N 1
ATOM 1133 C CA . PHE A 1 137 ? -15.356 2.428 16.394 1.00 95.94 137 PHE A CA 1
ATOM 1134 C C . PHE A 1 137 ? -16.871 2.414 16.202 1.00 95.94 137 PHE A C 1
ATOM 1136 O O . PHE A 1 137 ? -17.425 1.574 15.493 1.00 95.94 137 PHE A O 1
ATOM 1143 N N . SER A 1 138 ? -17.545 3.369 16.842 1.00 95.69 138 SER A N 1
ATOM 1144 C CA . SER A 1 138 ? -18.983 3.561 16.675 1.00 95.69 138 SER A CA 1
ATOM 1145 C C . SER A 1 138 ? -19.313 4.100 15.282 1.00 95.69 138 SER A C 1
ATOM 1147 O O . SER A 1 138 ? -18.501 4.770 14.646 1.00 95.69 138 SER A O 1
ATOM 1149 N N . ASP A 1 139 ? -20.545 3.859 14.836 1.00 94.19 139 ASP A N 1
ATOM 1150 C CA . ASP A 1 139 ? -21.062 4.369 13.559 1.00 94.19 139 AS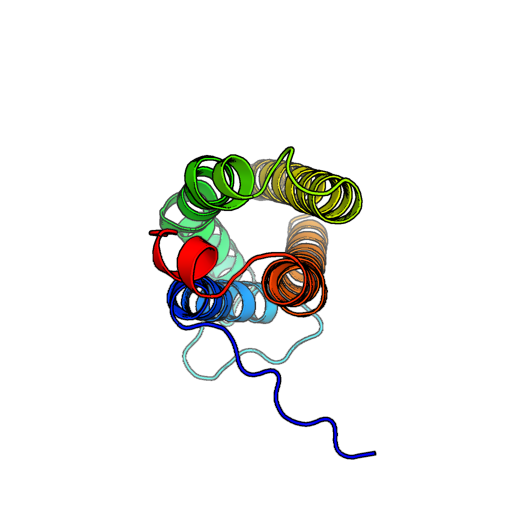P A CA 1
ATOM 1151 C C . ASP A 1 139 ? -20.948 5.901 13.453 1.00 94.19 139 ASP A C 1
ATOM 1153 O O . ASP A 1 139 ? -20.557 6.433 12.415 1.00 94.19 139 ASP A O 1
ATOM 1157 N N . GLN A 1 140 ? -21.183 6.611 14.564 1.00 95.25 140 GLN A N 1
ATOM 1158 C CA . GLN A 1 140 ? -21.008 8.063 14.642 1.00 95.25 140 GLN A CA 1
ATOM 1159 C C . GLN A 1 140 ? -19.547 8.470 14.420 1.00 95.25 140 GLN A C 1
ATOM 1161 O O . GLN A 1 140 ? -19.276 9.319 13.578 1.00 95.25 140 GLN A O 1
ATOM 1166 N N . HIS A 1 141 ? -18.600 7.828 15.112 1.00 94.94 141 HIS A N 1
ATOM 1167 C CA . HIS A 1 141 ? -17.177 8.131 14.951 1.00 94.94 141 HIS A CA 1
ATOM 1168 C C . HIS A 1 141 ? -16.705 7.851 13.514 1.00 94.94 141 HIS A C 1
ATOM 1170 O O . HIS A 1 141 ? -15.981 8.640 12.917 1.00 94.94 141 HIS A O 1
ATOM 1176 N N . LEU A 1 142 ? -17.180 6.762 12.904 1.00 95.25 142 LEU A N 1
ATOM 1177 C CA . LEU A 1 142 ? -16.892 6.462 11.501 1.00 95.25 142 LEU A CA 1
ATOM 1178 C C . LEU A 1 142 ? -17.549 7.447 10.531 1.00 95.25 142 LEU A C 1
ATOM 1180 O O . LEU A 1 142 ? -17.002 7.671 9.454 1.00 95.25 142 LEU A O 1
ATOM 1184 N N . SER A 1 143 ? -18.706 8.009 10.867 1.00 94.81 143 SER A N 1
ATOM 1185 C CA . SER A 1 143 ? -19.397 9.016 10.051 1.00 94.81 143 SER A CA 1
ATOM 1186 C C . SER A 1 143 ? -18.752 10.401 10.152 1.00 94.81 143 SER A C 1
ATOM 1188 O O . SER A 1 143 ? -18.789 11.165 9.186 1.00 94.81 143 SER A O 1
ATOM 1190 N N . ASP A 1 144 ? -18.121 10.707 11.286 1.00 95.44 144 ASP A N 1
ATOM 1191 C CA . ASP A 1 144 ? -17.357 11.940 11.495 1.00 95.44 144 ASP A CA 1
ATOM 1192 C C . ASP A 1 144 ? -16.008 11.922 10.756 1.00 95.44 144 ASP A C 1
ATOM 1194 O O . ASP A 1 144 ? -15.456 12.980 10.435 1.00 95.44 144 ASP A O 1
ATOM 1198 N N . PHE A 1 145 ? -15.498 10.732 10.428 1.00 95.06 145 PHE A N 1
ATOM 1199 C CA . PHE A 1 145 ? -14.317 10.559 9.592 1.00 95.06 145 PHE A CA 1
ATOM 1200 C C . PHE A 1 145 ? -14.569 11.005 8.139 1.00 95.06 145 PHE A C 1
ATOM 1202 O O . PHE A 1 145 ? -15.434 10.470 7.438 1.00 95.06 145 PHE A O 1
ATOM 1209 N N . LYS A 1 146 ? -13.758 11.960 7.661 1.00 89.06 146 LYS A N 1
ATOM 1210 C CA . LYS A 1 146 ? -13.815 12.499 6.292 1.00 89.06 146 LYS A CA 1
ATOM 1211 C C . LYS A 1 146 ? -12.489 12.258 5.546 1.00 89.06 146 LYS A C 1
ATOM 1213 O O . LYS A 1 146 ? -11.542 13.016 5.772 1.00 89.06 146 LYS A O 1
ATOM 1218 N N . PRO A 1 147 ? -12.407 11.222 4.685 1.00 80.50 147 PRO A N 1
ATOM 1219 C CA . PRO A 1 147 ? -11.191 10.885 3.931 1.00 80.50 147 PRO A CA 1
ATOM 1220 C C . PRO A 1 147 ? -10.800 11.918 2.857 1.00 80.50 147 PRO A C 1
ATOM 1222 O O . PRO A 1 147 ? -11.633 12.740 2.425 1.00 80.50 147 PRO A O 1
#

Solvent-accessible surface area (backbone atoms only — not comparable to full-atom values): 8390 Å² total; per-residue (Å²): 132,88,74,74,78,86,81,70,57,79,54,52,43,69,58,59,56,56,49,51,61,54,49,52,50,25,35,55,44,25,90,87,43,82,65,60,90,94,54,68,81,51,71,66,51,29,50,51,49,50,54,50,44,35,74,75,41,50,58,59,48,56,52,50,42,50,70,46,54,46,59,70,56,47,89,77,40,75,68,56,36,50,46,50,51,55,48,50,55,52,49,55,53,44,52,53,43,54,53,44,41,72,73,59,54,64,42,71,60,41,36,35,52,44,17,52,49,53,50,49,46,52,47,45,42,62,69,43,48,55,48,48,49,65,72,73,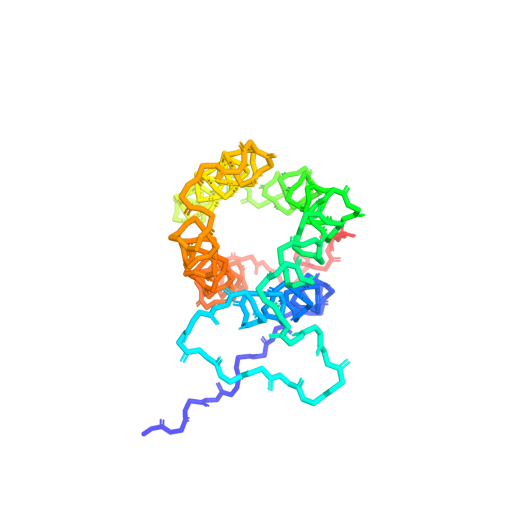49,52,72,66,62,48,65,71,46,76,122

Secondary structure (DSSP, 8-state):
--PPP----TTTHHHHHHHHHHHHHHHHT-SSSPPPTTS--SHHHHHHHHHHHIIIIIHHHHHHIIIIIIHHHTTS-HHHHHHHHHHHHHHHHHHHHHHHHHTTTTHHHHHHHHHHHHHHHHHHIIIIIHHHHHHHS-HHHHHH---

Nearest PDB structures (foldseek):
  3gm2-assembly1_A  TM=4.968E-01  e=1.527E+00  Homo sapiens
  6ied-assembly1_A  TM=4.740E-01  e=1.950E+00  Bacillus subtilis subsp. subtilis str. 168
  8b4o-assembly1_B  TM=5.903E-01  e=6.624E+00  Corynebacterium glutamicum

Radius of gyration: 16.39 Å; Cα contacts (8 Å, |Δi|>4): 121; chains: 1; bounding box: 40×34×44 Å